Protein AF-A0A4P9Y913-F1 (afdb_monomer)

Sequence (110 aa):
MTSPAPVDKTSLNPIYQATYSNIRVYETLCRGISVMRRCDDLYLNATQILKVAAFDKPQRTRILEREVQTGPHEKVQGGYGKYQGTWVSRDRAISLAIQYGVYDELLPLI

Organism: NCBI:txid1907219

Solvent-accessible surface area (backbone atoms only — not comparable to full-atom values): 6558 Å² total; per-residue (Å²): 137,81,77,81,74,82,78,74,93,71,73,72,60,65,77,42,79,48,72,57,96,89,42,49,27,42,35,30,58,41,95,90,36,70,39,47,28,35,67,89,76,45,28,24,37,47,51,39,53,41,46,66,55,66,46,52,70,72,56,43,51,53,47,40,65,70,67,49,62,74,51,82,59,46,79,45,79,72,78,64,74,87,78,39,35,41,30,25,47,47,69,58,40,51,52,51,25,53,77,57,75,42,36,83,79,42,49,90,78,106

Mean predicted aligned error: 5.91 Å

Radius of gyration: 14.86 Å; Cα contacts (8 Å, |Δi|>4):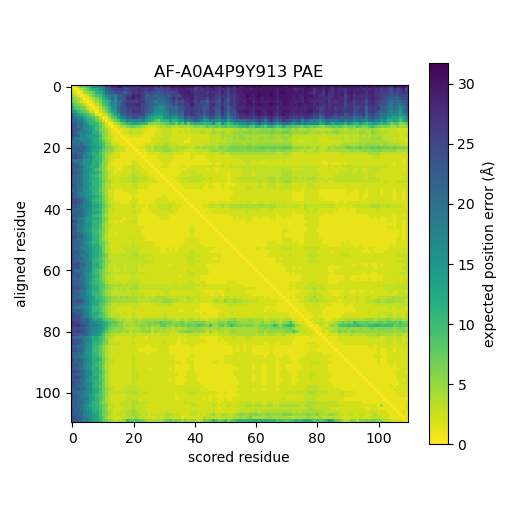 166; chains: 1; bounding box: 39×29×42 Å

InterPro domains:
  IPR003163 Transcription regulator HTH, APSES-type DNA-binding domain [PS51299] (15-110)
  IPR018004 KilA/APSES-type HTH, DNA-binding [PF04383] (34-104)
  IPR018004 KilA/APSES-type HTH, DNA-binding [SM01252] (32-109)
  IPR036887 HTH APSES-type DNA-binding domain superfamily [G3DSA:3.10.260.10] (4-110)
  IPR036887 HTH APSES-type DNA-binding domain superfamily [SSF54616] (15-110)
  IPR051642 Regulatory protein SWI6-like [PTHR43828] (5-110)

pLDDT: mean 90.16, std 16.42, range [35.25, 98.75]

Structure (mmCIF, N/CA/C/O backbone):
data_AF-A0A4P9Y913-F1
#
_entry.id   AF-A0A4P9Y913-F1
#
loop_
_atom_site.group_PDB
_atom_site.id
_atom_site.type_symbol
_atom_site.label_atom_id
_atom_site.label_alt_id
_atom_site.label_comp_id
_atom_site.label_asym_id
_atom_site.label_entity_id
_atom_site.label_seq_id
_atom_site.pdbx_PDB_ins_code
_atom_site.Cartn_x
_atom_site.Cartn_y
_atom_site.Cartn_z
_atom_site.occupancy
_atom_site.B_iso_or_equiv
_atom_site.auth_seq_id
_atom_site.auth_comp_id
_atom_site.auth_asym_id
_atom_site.auth_atom_id
_atom_site.pdbx_PDB_model_num
ATOM 1 N N . MET A 1 1 ? -28.193 18.842 26.475 1.00 39.72 1 MET A N 1
ATOM 2 C CA . MET A 1 1 ? -27.395 17.599 26.431 1.00 39.72 1 MET A CA 1
ATOM 3 C C . MET A 1 1 ? -27.799 16.842 25.177 1.00 39.72 1 MET A C 1
ATOM 5 O O . MET A 1 1 ? -28.756 16.085 25.208 1.00 39.72 1 MET A O 1
ATOM 9 N N . THR A 1 2 ? -27.177 17.137 24.041 1.00 35.72 2 THR A N 1
ATOM 10 C CA . THR A 1 2 ? -27.479 16.476 22.765 1.00 35.72 2 THR A CA 1
ATOM 11 C C . THR A 1 2 ? -26.472 15.354 22.562 1.00 35.72 2 THR A C 1
ATOM 13 O O . THR A 1 2 ? -25.290 15.607 22.353 1.00 35.72 2 THR A O 1
ATOM 16 N N . SER A 1 3 ? -26.941 14.112 22.692 1.00 35.25 3 SER A N 1
ATOM 17 C CA . SER A 1 3 ? -26.177 12.927 22.294 1.00 35.25 3 SER A CA 1
ATOM 18 C C . SER A 1 3 ? -25.786 13.052 20.817 1.00 35.25 3 SER A C 1
ATOM 20 O O . SER A 1 3 ? -26.639 13.463 20.023 1.00 35.25 3 SER A O 1
ATOM 22 N N . PRO A 1 4 ? -24.550 12.716 20.408 1.00 41.12 4 PRO A N 1
ATOM 23 C CA . PRO A 1 4 ? -24.243 12.628 18.991 1.00 41.12 4 PRO A CA 1
ATOM 24 C C . PRO A 1 4 ? -25.082 11.507 18.366 1.00 41.12 4 PRO A C 1
ATOM 26 O O . PRO A 1 4 ? -25.241 10.428 18.942 1.00 41.12 4 PRO A O 1
ATOM 29 N N . ALA A 1 5 ? -25.660 11.805 17.203 1.00 43.88 5 ALA A N 1
ATOM 30 C CA . ALA A 1 5 ? -26.437 10.867 16.407 1.00 43.88 5 ALA A CA 1
ATOM 31 C C . ALA A 1 5 ? -25.621 9.592 16.103 1.00 43.88 5 ALA A C 1
ATOM 33 O O . ALA A 1 5 ? -24.391 9.665 16.004 1.00 43.88 5 ALA A O 1
ATOM 34 N N . PRO A 1 6 ? -26.276 8.427 15.948 1.00 45.62 6 PRO A N 1
ATOM 35 C CA . PRO A 1 6 ? -25.586 7.197 15.589 1.00 45.62 6 PRO A CA 1
ATOM 36 C C . PRO A 1 6 ? -24.885 7.392 14.240 1.00 45.62 6 PRO A C 1
ATOM 38 O O . PRO A 1 6 ? -25.518 7.751 13.251 1.00 45.62 6 PRO A O 1
ATOM 41 N N . VAL A 1 7 ? -23.565 7.190 14.220 1.00 52.03 7 VAL A N 1
ATOM 42 C CA . VAL A 1 7 ? -22.775 7.185 12.985 1.00 52.03 7 VAL A CA 1
ATOM 43 C C . VAL A 1 7 ? -23.298 6.042 12.125 1.00 52.03 7 VAL A C 1
ATOM 45 O O . VAL A 1 7 ? -23.211 4.876 12.514 1.00 52.03 7 VAL A O 1
ATOM 48 N N . ASP A 1 8 ? -23.883 6.401 10.989 1.00 41.34 8 ASP A N 1
ATOM 49 C CA . ASP A 1 8 ? -24.414 5.472 10.003 1.00 41.34 8 ASP A CA 1
ATOM 50 C C . ASP A 1 8 ? -23.311 4.492 9.565 1.00 41.34 8 ASP A C 1
ATOM 52 O O . ASP A 1 8 ? -22.273 4.884 9.025 1.00 41.34 8 ASP A O 1
ATOM 56 N N . LYS A 1 9 ? -23.513 3.201 9.847 1.00 44.09 9 LYS A N 1
ATOM 57 C CA . LYS A 1 9 ? -22.557 2.113 9.583 1.00 44.09 9 LYS A CA 1
ATOM 58 C C . LYS A 1 9 ? -22.600 1.635 8.124 1.00 44.09 9 LYS A C 1
ATOM 60 O O . LYS A 1 9 ? -22.380 0.455 7.866 1.00 44.09 9 LYS A O 1
ATOM 65 N N . THR A 1 10 ? -22.870 2.532 7.174 1.00 44.75 10 THR A N 1
ATOM 66 C CA . THR A 1 10 ? -22.988 2.162 5.750 1.00 44.75 10 THR A CA 1
ATOM 67 C C . THR A 1 10 ? -22.436 3.202 4.775 1.00 44.75 10 THR A C 1
ATOM 69 O O . THR A 1 10 ? -22.69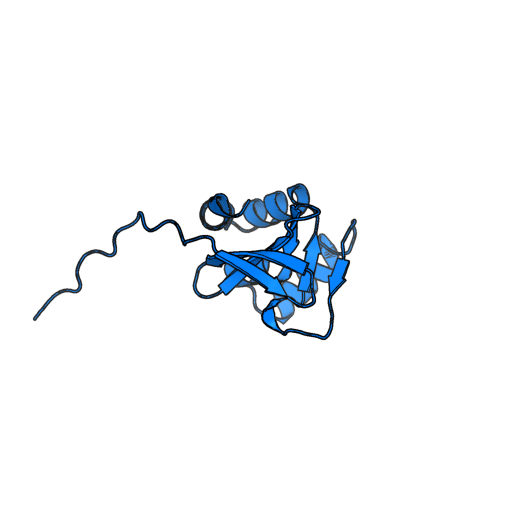1 3.129 3.575 1.00 44.75 10 THR A O 1
ATOM 72 N N . SER A 1 11 ? -21.634 4.159 5.239 1.00 52.00 11 SER A N 1
ATOM 73 C CA . SER A 1 11 ? -20.904 5.043 4.328 1.00 52.00 11 SER A CA 1
ATOM 74 C C . SER A 1 11 ? -19.713 4.286 3.743 1.00 52.00 11 SER A C 1
ATOM 76 O O . SER A 1 11 ? -18.609 4.342 4.282 1.00 52.00 11 SER A O 1
ATOM 78 N N . LEU A 1 12 ? -19.936 3.541 2.656 1.00 64.44 12 LEU A N 1
ATOM 79 C CA . LEU A 1 12 ? -18.849 3.045 1.811 1.00 64.44 12 LEU A CA 1
ATOM 80 C C . LEU A 1 12 ? -17.943 4.238 1.493 1.00 64.44 12 LEU A C 1
ATOM 82 O O . LEU A 1 12 ? -18.417 5.251 0.974 1.00 64.44 12 LEU A O 1
ATOM 86 N N . ASN A 1 13 ? -16.662 4.150 1.860 1.00 75.19 13 ASN A N 1
ATOM 87 C CA . ASN A 1 13 ? -15.735 5.250 1.627 1.00 75.19 13 ASN A CA 1
ATOM 88 C C . ASN A 1 13 ? -15.711 5.553 0.120 1.00 75.19 13 ASN A C 1
ATOM 90 O O . ASN A 1 13 ? -15.398 4.651 -0.666 1.00 75.19 13 ASN A O 1
ATOM 94 N N . PRO A 1 14 ? -16.055 6.783 -0.305 1.00 86.31 14 PRO A N 1
ATOM 95 C CA . PRO A 1 14 ? -16.154 7.113 -1.718 1.00 86.31 14 PRO A CA 1
ATOM 96 C C . PRO A 1 14 ? -14.823 6.853 -2.424 1.00 86.31 14 PRO A C 1
ATOM 98 O O . PRO A 1 14 ? -13.748 7.112 -1.877 1.00 86.31 14 PRO A O 1
ATOM 101 N N . ILE A 1 15 ? -14.914 6.314 -3.639 1.00 93.25 15 ILE A N 1
ATOM 102 C CA . ILE A 1 15 ? -13.764 6.091 -4.510 1.00 93.25 15 ILE A CA 1
ATOM 103 C C . ILE A 1 15 ? -13.651 7.284 -5.445 1.00 93.25 15 ILE A C 1
ATOM 105 O O . ILE A 1 15 ? -14.592 7.624 -6.162 1.00 93.25 15 ILE A O 1
ATOM 109 N N . TYR A 1 16 ? -12.478 7.892 -5.454 1.00 93.44 16 TYR A N 1
ATOM 110 C CA . TYR A 1 16 ? -12.126 9.001 -6.318 1.00 93.44 16 TYR A CA 1
ATOM 111 C C . TYR A 1 16 ? -11.144 8.527 -7.379 1.00 93.44 16 TYR A C 1
ATOM 113 O O . TYR A 1 16 ? -10.315 7.654 -7.130 1.00 93.44 16 TYR A O 1
ATOM 121 N N . GLN A 1 17 ? -11.217 9.122 -8.563 1.00 95.88 17 GLN A N 1
ATOM 122 C CA . GLN A 1 17 ? -10.178 8.969 -9.571 1.00 95.88 17 GLN A CA 1
ATOM 123 C C . GLN A 1 17 ? -9.250 10.183 -9.506 1.00 95.88 17 GLN A C 1
ATOM 125 O O . GLN A 1 17 ? -9.714 11.323 -9.529 1.00 95.88 17 GLN A O 1
ATOM 130 N N . ALA A 1 18 ? -7.945 9.941 -9.442 1.00 94.44 18 ALA A N 1
ATOM 131 C CA . ALA A 1 18 ? -6.919 10.976 -9.408 1.00 94.44 18 ALA A CA 1
ATOM 132 C C . ALA A 1 18 ? -5.765 10.629 -10.356 1.00 94.44 18 ALA A C 1
ATOM 134 O O . ALA A 1 18 ? -5.595 9.477 -10.760 1.00 94.44 18 ALA A O 1
ATOM 135 N N . THR A 1 19 ? -4.953 11.630 -10.693 1.00 94.88 19 THR A N 1
ATOM 136 C CA . THR A 1 19 ? -3.732 11.446 -11.486 1.00 94.88 19 THR A CA 1
ATOM 137 C C . THR A 1 19 ? -2.550 12.045 -10.738 1.00 94.88 19 THR A C 1
ATOM 139 O O . THR A 1 19 ? -2.558 13.231 -10.409 1.00 94.88 19 THR A O 1
ATOM 142 N N . TYR A 1 20 ? -1.512 11.242 -10.511 1.00 91.00 20 TYR A N 1
ATOM 143 C CA . TYR A 1 20 ? -0.264 11.662 -9.878 1.00 91.00 20 TYR A CA 1
ATOM 144 C C . TYR A 1 20 ? 0.904 11.351 -10.803 1.00 91.00 20 TYR A C 1
ATOM 146 O O . TYR A 1 20 ? 1.127 10.195 -11.145 1.00 91.00 20 TYR A O 1
ATOM 154 N N . SER A 1 21 ? 1.647 12.378 -11.226 1.00 85.94 21 SER A N 1
ATOM 155 C CA . SER A 1 21 ? 2.792 12.223 -12.140 1.00 85.94 21 SER A CA 1
ATOM 156 C C . SER A 1 21 ? 2.461 11.388 -13.390 1.00 85.94 21 SER A C 1
ATOM 158 O O . SER A 1 21 ? 3.198 10.473 -13.740 1.00 85.94 21 SER A O 1
ATOM 160 N N . ASN A 1 22 ? 1.333 11.693 -14.043 1.00 89.38 22 ASN A N 1
ATOM 161 C CA . ASN A 1 22 ? 0.779 10.971 -15.202 1.00 89.38 22 ASN A CA 1
ATOM 162 C C . ASN A 1 22 ? 0.297 9.535 -14.940 1.00 89.38 22 ASN A C 1
ATOM 164 O O . ASN A 1 22 ? -0.127 8.864 -15.875 1.00 89.38 22 ASN A O 1
ATOM 168 N N . ILE A 1 23 ? 0.287 9.076 -13.688 1.00 92.81 23 ILE A N 1
ATOM 169 C CA . ILE A 1 23 ? -0.253 7.770 -13.311 1.00 92.81 23 ILE A CA 1
ATOM 170 C C . ILE A 1 23 ? -1.666 7.958 -12.767 1.00 92.81 23 ILE A C 1
ATOM 172 O O . ILE A 1 23 ? -1.874 8.683 -11.791 1.00 92.81 23 ILE A O 1
ATOM 176 N N . ARG A 1 24 ? -2.644 7.301 -13.397 1.00 97.06 24 ARG A N 1
ATOM 177 C CA . ARG A 1 24 ? -4.039 7.310 -12.942 1.00 97.06 24 ARG A CA 1
ATOM 178 C C . ARG A 1 24 ? -4.239 6.289 -11.829 1.00 97.06 24 ARG A C 1
ATOM 180 O O . ARG A 1 24 ? -3.796 5.142 -11.938 1.00 97.06 24 ARG A O 1
ATOM 187 N N . VAL A 1 25 ? -4.937 6.704 -10.780 1.00 97.75 25 VAL A N 1
ATOM 188 C CA . VAL A 1 25 ? -5.278 5.859 -9.638 1.00 97.75 25 VAL A CA 1
ATOM 189 C C . VAL A 1 25 ? -6.749 5.999 -9.273 1.00 97.75 25 VAL A C 1
ATOM 191 O O . VAL A 1 25 ? -7.342 7.071 -9.403 1.00 97.75 25 VAL A O 1
ATOM 194 N N . TYR A 1 26 ? -7.307 4.911 -8.760 1.00 97.38 26 TYR A N 1
ATOM 195 C CA . TYR A 1 26 ? -8.450 4.952 -7.863 1.00 97.38 26 TYR A CA 1
ATOM 196 C C . TYR A 1 26 ? -7.940 5.133 -6.434 1.00 97.38 26 TYR A C 1
ATOM 198 O O . TYR A 1 26 ? -6.973 4.486 -6.035 1.00 97.38 26 TYR A O 1
ATOM 206 N N . GLU A 1 27 ? -8.578 6.009 -5.674 1.00 95.38 27 GLU A N 1
ATOM 207 C CA . GLU A 1 27 ? -8.220 6.373 -4.308 1.00 95.38 27 GLU A CA 1
ATOM 208 C C . GLU A 1 27 ? -9.459 6.309 -3.417 1.00 95.38 27 GLU A C 1
ATOM 210 O O . GLU A 1 27 ? -10.520 6.804 -3.785 1.00 95.38 27 GLU A O 1
ATOM 215 N N . THR A 1 28 ? -9.320 5.754 -2.216 1.00 94.75 28 THR A N 1
ATOM 216 C CA . THR A 1 28 ? -10.333 5.862 -1.162 1.00 94.75 28 THR A CA 1
ATOM 217 C C . THR A 1 28 ? -9.684 6.270 0.155 1.00 94.75 28 THR A C 1
ATOM 219 O O . THR A 1 28 ? -8.504 5.996 0.397 1.00 94.75 28 THR A O 1
ATOM 222 N N . LEU A 1 29 ? -10.448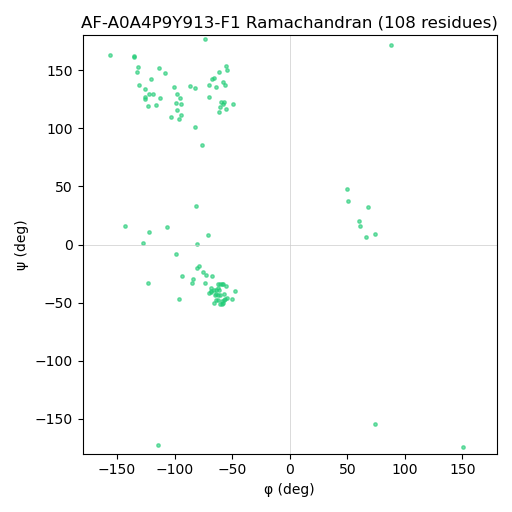 6.938 1.017 1.00 94.00 29 LEU A N 1
ATOM 223 C CA . LEU A 1 29 ? -10.005 7.294 2.358 1.00 94.00 29 LEU A CA 1
ATOM 224 C C . LEU A 1 29 ? -10.475 6.226 3.346 1.00 94.00 29 LEU A C 1
ATOM 226 O O . LEU A 1 29 ? -11.658 6.141 3.637 1.00 94.00 29 LEU A O 1
ATOM 230 N N . CYS A 1 30 ? -9.553 5.451 3.907 1.00 93.06 30 CYS A N 1
ATOM 231 C CA . CYS A 1 30 ? -9.843 4.418 4.896 1.00 93.06 30 CYS A CA 1
ATOM 232 C C . CYS A 1 30 ? -9.169 4.773 6.227 1.00 93.06 30 CYS A C 1
ATOM 234 O O . CYS A 1 30 ? -7.955 4.957 6.272 1.00 93.06 30 CYS A O 1
ATOM 236 N N . ARG A 1 31 ? -9.937 4.932 7.314 1.00 92.44 31 ARG A N 1
ATOM 237 C CA . ARG A 1 31 ? -9.417 5.357 8.636 1.00 92.44 31 ARG A CA 1
ATOM 238 C C . ARG A 1 31 ? -8.536 6.624 8.573 1.00 92.44 31 ARG A C 1
ATOM 240 O O . ARG A 1 31 ? -7.513 6.725 9.245 1.00 92.44 31 ARG A O 1
ATOM 247 N N . GLY A 1 32 ? -8.899 7.582 7.715 1.00 91.69 32 GLY A N 1
ATO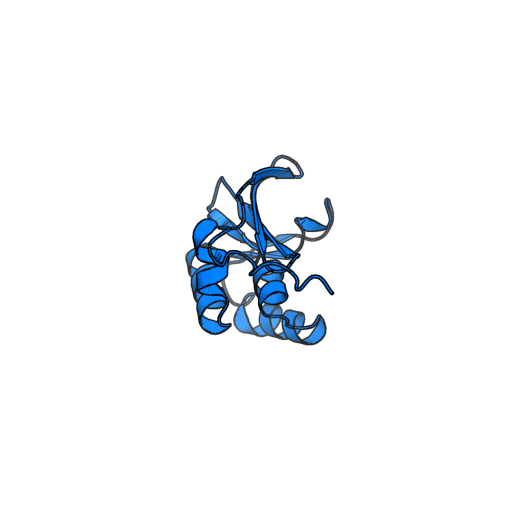M 248 C CA . GLY A 1 32 ? -8.112 8.805 7.491 1.00 91.69 32 GLY A CA 1
ATOM 249 C C . GLY A 1 32 ? -6.830 8.605 6.667 1.00 91.69 32 GLY A C 1
ATOM 250 O O . GLY A 1 32 ? -6.024 9.528 6.541 1.00 91.69 32 GLY A O 1
ATOM 251 N N . ILE A 1 33 ? -6.627 7.422 6.085 1.00 95.19 33 ILE A N 1
ATOM 252 C CA . ILE A 1 33 ? -5.467 7.064 5.269 1.00 95.19 33 ILE A CA 1
ATOM 253 C C . ILE A 1 33 ? -5.924 6.861 3.827 1.00 95.19 33 ILE A C 1
ATOM 255 O O . ILE A 1 33 ? -6.827 6.081 3.552 1.00 95.19 33 ILE A O 1
ATOM 259 N N . SER A 1 34 ? -5.284 7.568 2.898 1.00 94.88 34 SER A N 1
ATOM 260 C CA . SER A 1 34 ? -5.499 7.352 1.465 1.00 94.88 34 SER A CA 1
ATOM 261 C C . SER A 1 34 ? -4.907 6.002 1.058 1.00 94.88 34 SER A C 1
ATOM 263 O O . SER A 1 34 ? -3.738 5.732 1.362 1.00 94.88 34 SER A O 1
ATOM 265 N N . VAL A 1 35 ? -5.723 5.172 0.408 1.00 97.38 35 VAL A N 1
ATOM 266 C CA . VAL A 1 35 ? -5.324 3.899 -0.195 1.00 97.38 35 VAL A CA 1
ATOM 267 C C . VAL A 1 35 ? -5.589 3.968 -1.691 1.00 97.38 35 VAL A C 1
ATOM 269 O O . VAL A 1 35 ? -6.678 4.356 -2.113 1.00 97.38 35 VAL A O 1
ATOM 272 N N . MET A 1 36 ? -4.582 3.617 -2.485 1.00 98.00 36 MET A N 1
ATOM 273 C CA . MET A 1 36 ? -4.565 3.807 -3.928 1.00 98.00 36 MET A CA 1
ATOM 274 C C . MET A 1 36 ? -4.395 2.481 -4.672 1.00 98.00 36 MET A C 1
ATOM 276 O O . MET A 1 36 ? -3.606 1.621 -4.267 1.00 98.00 36 MET A O 1
ATOM 280 N N . ARG A 1 37 ? -5.092 2.370 -5.805 1.00 98.31 37 ARG A N 1
ATOM 281 C CA . ARG A 1 37 ? -4.945 1.314 -6.811 1.00 98.31 37 ARG A CA 1
ATOM 282 C C . ARG A 1 37 ? -4.692 1.949 -8.173 1.00 98.31 37 ARG A C 1
ATOM 284 O O . ARG A 1 37 ? -5.476 2.793 -8.602 1.00 98.31 37 ARG A O 1
ATOM 291 N N . ARG A 1 38 ? -3.636 1.547 -8.874 1.00 98.06 38 ARG A N 1
ATOM 292 C CA . ARG A 1 38 ? -3.364 2.015 -10.239 1.00 98.06 38 ARG A CA 1
ATOM 293 C C . ARG A 1 38 ? -4.413 1.509 -11.221 1.00 98.06 38 ARG A C 1
ATOM 295 O O . ARG A 1 38 ? -4.874 0.376 -11.125 1.00 98.06 38 ARG A O 1
ATOM 302 N N . CYS A 1 39 ? -4.778 2.355 -12.178 1.00 97.44 39 CYS A N 1
ATOM 303 C CA . CYS A 1 39 ? -5.737 1.988 -13.217 1.00 97.44 39 CYS A CA 1
ATOM 304 C C . CYS A 1 39 ? -5.145 1.024 -14.253 1.00 97.44 39 CYS A C 1
ATOM 306 O O . CYS A 1 39 ? -5.880 0.199 -14.782 1.00 97.44 39 CYS A O 1
ATOM 308 N N . ASP A 1 40 ? -3.847 1.139 -14.547 1.00 96.50 40 ASP A N 1
ATOM 309 C CA . ASP A 1 40 ? -3.256 0.488 -15.722 1.00 96.50 40 ASP A CA 1
ATOM 310 C C . ASP A 1 40 ? -2.839 -0.972 -15.457 1.00 96.50 40 ASP A C 1
ATOM 312 O O . ASP A 1 40 ? -2.957 -1.811 -16.344 1.00 96.50 40 ASP A O 1
ATOM 316 N N . ASP A 1 41 ? -2.397 -1.295 -14.236 1.00 97.12 41 ASP A N 1
ATOM 317 C CA . ASP A 1 41 ? -1.914 -2.634 -13.848 1.00 97.12 41 ASP A CA 1
ATOM 318 C C . ASP A 1 41 ? -2.601 -3.207 -12.596 1.00 97.12 41 ASP A C 1
ATOM 320 O O . ASP A 1 41 ? -2.272 -4.307 -12.149 1.00 97.12 41 ASP A O 1
ATOM 324 N N . LEU A 1 42 ? -3.559 -2.470 -12.021 1.00 97.50 42 LEU A N 1
ATOM 325 C CA . LEU A 1 42 ? -4.284 -2.828 -10.798 1.00 97.50 42 LEU A CA 1
ATOM 326 C C . LEU A 1 42 ? -3.397 -2.990 -9.555 1.00 97.50 42 LEU A C 1
ATOM 328 O O . LEU A 1 42 ? -3.855 -3.551 -8.559 1.00 97.50 42 LEU A O 1
ATOM 332 N N . TYR A 1 43 ? -2.152 -2.503 -9.568 1.00 98.44 43 TYR A N 1
ATOM 333 C CA . TYR A 1 43 ? -1.296 -2.570 -8.386 1.00 98.44 43 TYR A CA 1
ATOM 334 C C . TYR A 1 43 ? -1.855 -1.693 -7.266 1.00 98.44 43 TYR A C 1
ATOM 336 O O . TYR A 1 43 ? -2.352 -0.592 -7.510 1.00 98.44 43 TYR A O 1
ATOM 344 N N . LEU A 1 44 ? -1.719 -2.160 -6.025 1.00 98.56 44 LEU A N 1
ATOM 345 C CA . LEU A 1 44 ? -2.082 -1.408 -4.826 1.00 98.56 44 LEU A CA 1
ATOM 346 C C . LEU A 1 44 ? -0.844 -1.073 -4.000 1.00 98.56 44 LEU A C 1
ATOM 348 O O . LEU A 1 44 ? 0.146 -1.809 -3.978 1.00 98.56 44 LEU A O 1
ATOM 352 N N . ASN A 1 45 ? -0.920 0.034 -3.270 1.00 98.50 45 ASN A N 1
ATOM 353 C CA . ASN A 1 45 ? 0.163 0.476 -2.405 1.00 98.50 45 ASN A CA 1
ATOM 354 C C . ASN A 1 45 ? 0.121 -0.261 -1.050 1.00 98.50 45 ASN A C 1
ATOM 356 O O . ASN A 1 45 ? -0.635 0.089 -0.139 1.00 98.50 45 ASN A O 1
ATOM 360 N N . ALA A 1 46 ? 0.985 -1.264 -0.891 1.00 98.62 46 ALA A N 1
ATOM 361 C CA . ALA A 1 46 ? 1.119 -2.062 0.327 1.00 98.62 46 ALA A CA 1
ATOM 362 C C . ALA A 1 46 ? 1.471 -1.210 1.557 1.00 98.62 46 ALA A C 1
ATOM 364 O O . ALA A 1 46 ? 1.000 -1.487 2.658 1.00 98.62 46 ALA A O 1
ATOM 365 N N . THR A 1 47 ? 2.248 -0.134 1.394 1.00 98.62 47 THR A N 1
ATOM 366 C CA . THR A 1 47 ? 2.577 0.764 2.511 1.00 98.62 47 THR A CA 1
ATOM 367 C C . THR A 1 47 ? 1.321 1.414 3.094 1.00 98.62 47 THR A C 1
ATOM 369 O O . THR A 1 47 ? 1.222 1.568 4.311 1.00 98.62 47 THR A O 1
ATOM 372 N N . GLN A 1 48 ? 0.361 1.795 2.248 1.00 98.38 48 GLN A N 1
ATOM 373 C CA . GLN A 1 48 ? -0.904 2.395 2.678 1.00 98.38 48 GLN A CA 1
ATOM 374 C C . GLN A 1 48 ? -1.798 1.369 3.388 1.00 98.38 48 GLN A C 1
ATOM 376 O O . GLN A 1 48 ? -2.318 1.675 4.458 1.00 98.38 48 GLN A O 1
ATOM 381 N N . ILE A 1 49 ? -1.879 0.134 2.879 1.00 98.44 49 ILE A N 1
ATOM 382 C CA . ILE A 1 49 ? -2.597 -0.979 3.531 1.00 98.44 49 ILE A CA 1
ATOM 383 C C . ILE A 1 49 ? -2.060 -1.213 4.950 1.00 98.44 49 ILE A C 1
ATOM 385 O O . ILE A 1 49 ? -2.821 -1.259 5.913 1.00 98.44 49 ILE A O 1
ATOM 389 N N . LEU A 1 50 ? -0.735 -1.267 5.112 1.00 98.62 50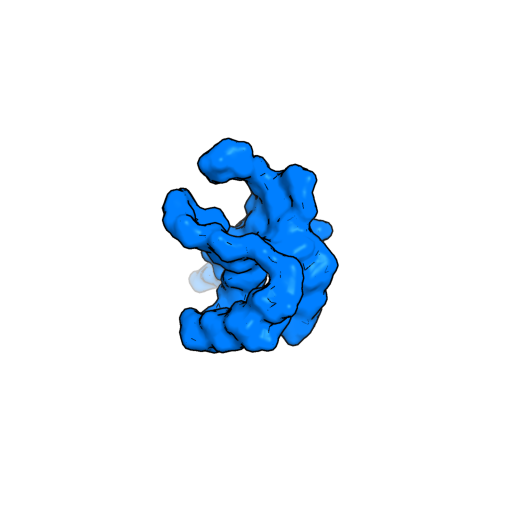 LEU A N 1
ATOM 390 C CA . LEU A 1 50 ? -0.123 -1.463 6.428 1.00 98.62 50 LEU A CA 1
ATOM 391 C C . LEU A 1 50 ? -0.338 -0.275 7.379 1.00 98.62 50 LEU A C 1
ATOM 393 O O . LEU A 1 50 ? -0.341 -0.454 8.595 1.00 98.62 50 LEU A O 1
ATOM 397 N N . LYS A 1 51 ? -0.520 0.944 6.853 1.00 98.25 51 LYS A N 1
ATOM 398 C CA . LYS A 1 51 ? -0.931 2.092 7.675 1.00 98.25 51 LYS A CA 1
ATOM 399 C C . LYS A 1 51 ? -2.369 1.925 8.168 1.00 98.25 51 LYS A C 1
ATOM 401 O O . LYS A 1 51 ? -2.628 2.251 9.321 1.00 98.25 51 LYS A O 1
ATOM 406 N N . VAL A 1 52 ? -3.287 1.435 7.327 1.00 97.75 52 VAL A N 1
ATOM 407 C CA . VAL A 1 52 ? -4.689 1.173 7.720 1.00 97.75 52 VAL A CA 1
ATOM 408 C C . VAL A 1 52 ? -4.750 0.116 8.824 1.00 97.75 52 VAL A C 1
ATOM 410 O O . VAL A 1 52 ? -5.499 0.270 9.791 1.00 97.75 52 VAL A O 1
ATOM 413 N N . ALA A 1 53 ? -3.871 -0.886 8.744 1.00 97.88 53 ALA A N 1
ATOM 414 C CA . ALA A 1 53 ? -3.658 -1.895 9.783 1.00 97.88 53 ALA A CA 1
ATOM 415 C C . ALA A 1 53 ? -2.962 -1.361 11.057 1.00 97.88 53 ALA A C 1
ATOM 417 O O . ALA A 1 53 ? -2.603 -2.139 11.934 1.00 97.88 53 ALA A O 1
ATOM 418 N N . ALA A 1 54 ? -2.771 -0.041 11.177 1.00 97.81 54 ALA A N 1
ATOM 419 C CA . ALA A 1 54 ? -2.220 0.643 12.347 1.00 97.81 54 ALA A CA 1
ATOM 420 C C . ALA A 1 54 ? -0.788 0.233 12.749 1.00 97.81 54 ALA A C 1
ATOM 422 O O . ALA A 1 54 ? -0.357 0.524 13.864 1.00 97.81 54 ALA A O 1
ATOM 423 N N . PHE A 1 55 ? -0.011 -0.364 11.840 1.00 98.31 55 PHE A N 1
ATOM 424 C CA . PHE A 1 55 ? 1.410 -0.606 12.086 1.00 98.31 55 PHE A CA 1
ATOM 425 C C . PHE A 1 55 ? 2.191 0.703 12.073 1.00 98.31 55 PHE A C 1
ATOM 427 O O . PHE A 1 55 ? 2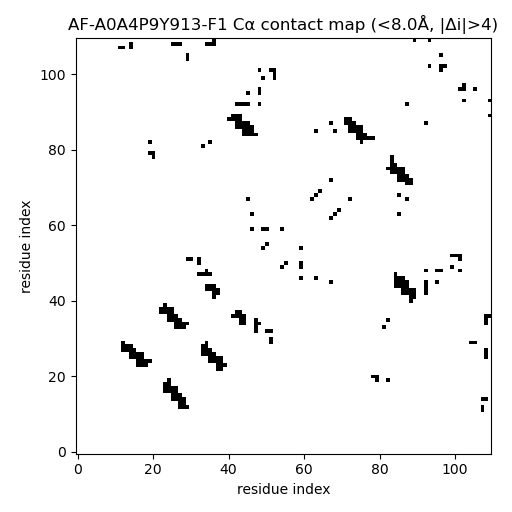.013 1.535 11.177 1.00 98.31 55 PHE A O 1
ATOM 434 N N . ASP A 1 56 ? 3.108 0.871 13.021 1.00 98.12 56 ASP A N 1
ATOM 435 C CA . ASP A 1 56 ? 4.014 2.013 13.081 1.00 98.12 56 ASP A CA 1
ATOM 436 C C . ASP A 1 56 ? 5.126 1.938 12.014 1.00 98.12 56 ASP A C 1
ATOM 438 O O . ASP A 1 56 ? 5.214 1.005 11.215 1.00 98.12 56 ASP A O 1
ATOM 442 N N . LYS A 1 57 ? 5.977 2.968 11.926 1.00 97.25 57 LYS A N 1
ATOM 443 C CA . LYS A 1 57 ? 7.017 3.009 10.884 1.00 97.25 57 LYS A CA 1
ATOM 444 C C . LYS A 1 57 ? 8.001 1.823 10.990 1.00 97.25 57 LYS A C 1
ATOM 446 O O . LYS A 1 57 ? 8.184 1.175 9.959 1.00 97.25 57 LYS A O 1
ATOM 451 N N . PRO A 1 58 ? 8.607 1.514 12.154 1.00 98.31 58 PRO A N 1
ATOM 452 C CA . PRO A 1 58 ? 9.472 0.340 12.299 1.00 98.31 58 PRO A CA 1
ATOM 453 C C . PRO A 1 58 ? 8.811 -0.986 11.893 1.00 98.31 58 PRO A C 1
ATOM 455 O O . PRO A 1 58 ? 9.412 -1.761 11.146 1.00 98.31 58 PRO A O 1
ATOM 458 N N . GLN A 1 59 ? 7.574 -1.236 12.333 1.00 98.56 59 GLN A N 1
ATOM 459 C CA . GLN A 1 59 ? 6.832 -2.459 12.017 1.00 98.56 59 GLN A CA 1
ATOM 460 C C . GLN A 1 59 ? 6.578 -2.583 10.514 1.00 98.56 59 GLN A C 1
ATOM 462 O O . GLN A 1 59 ? 6.882 -3.620 9.921 1.00 98.56 59 GLN A O 1
ATOM 467 N N . ARG A 1 60 ? 6.096 -1.508 9.874 1.00 98.56 60 ARG A N 1
ATOM 468 C CA . ARG A 1 60 ? 5.864 -1.495 8.422 1.00 98.56 60 ARG A CA 1
ATOM 469 C C . ARG A 1 60 ? 7.144 -1.747 7.640 1.00 98.56 60 ARG A C 1
ATOM 471 O O . ARG A 1 60 ? 7.112 -2.530 6.700 1.00 98.56 60 ARG A O 1
ATOM 478 N N . THR A 1 61 ? 8.260 -1.121 8.020 1.00 98.06 61 THR A N 1
ATOM 479 C CA . THR A 1 61 ? 9.558 -1.356 7.366 1.00 98.06 61 THR A CA 1
ATOM 480 C C . THR A 1 61 ? 9.938 -2.833 7.429 1.00 98.06 61 THR A C 1
ATOM 482 O O . THR A 1 61 ? 10.242 -3.425 6.398 1.00 98.06 61 THR A O 1
ATOM 485 N N . ARG A 1 62 ? 9.827 -3.457 8.608 1.00 98.50 62 ARG A N 1
ATOM 486 C CA . ARG A 1 62 ? 10.159 -4.875 8.791 1.00 98.50 62 ARG A CA 1
ATOM 487 C C . ARG A 1 62 ? 9.274 -5.802 7.954 1.00 98.50 62 ARG A C 1
ATOM 489 O O . ARG A 1 62 ? 9.797 -6.738 7.356 1.00 98.50 62 ARG A O 1
ATOM 496 N N . ILE A 1 63 ? 7.965 -5.552 7.913 1.00 98.44 63 ILE A N 1
ATOM 497 C CA . ILE A 1 63 ? 7.019 -6.333 7.098 1.00 98.44 63 ILE A CA 1
ATOM 498 C C . ILE A 1 63 ? 7.344 -6.169 5.611 1.00 98.44 63 ILE A C 1
ATOM 500 O O . ILE A 1 63 ? 7.448 -7.154 4.881 1.00 98.44 63 ILE A O 1
ATOM 504 N N . LEU A 1 64 ? 7.551 -4.929 5.158 1.00 98.38 64 LEU A N 1
ATOM 505 C CA . LEU A 1 64 ? 7.867 -4.653 3.761 1.00 98.38 64 LEU A CA 1
ATOM 506 C C . LEU A 1 64 ? 9.139 -5.386 3.322 1.00 98.38 64 LEU A C 1
ATOM 508 O O . LEU A 1 64 ? 9.112 -6.068 2.306 1.00 98.38 64 LEU A O 1
ATOM 512 N N . GLU A 1 65 ? 10.217 -5.298 4.098 1.00 97.94 65 GLU A N 1
ATOM 513 C CA . GLU A 1 65 ? 11.512 -5.905 3.761 1.00 97.94 65 GLU A CA 1
ATOM 514 C C . GLU A 1 65 ? 11.492 -7.438 3.807 1.00 97.94 65 GLU A C 1
ATOM 516 O O . GLU A 1 65 ? 12.133 -8.083 2.981 1.00 97.94 65 GLU A O 1
ATOM 521 N N . ARG A 1 66 ? 10.773 -8.037 4.765 1.00 97.44 66 ARG A N 1
ATOM 522 C CA . ARG A 1 66 ? 10.815 -9.492 4.993 1.00 97.44 66 ARG A CA 1
ATOM 523 C C . ARG A 1 66 ? 9.734 -10.278 4.264 1.00 97.44 66 ARG A C 1
ATOM 525 O O . ARG A 1 66 ? 9.937 -11.458 4.001 1.00 97.44 66 ARG A O 1
ATOM 532 N N . GLU A 1 67 ? 8.593 -9.658 3.972 1.00 96.38 67 GLU A N 1
ATOM 533 C CA . GLU A 1 67 ? 7.412 -10.366 3.459 1.00 96.38 67 GLU A CA 1
ATOM 534 C C . GLU A 1 67 ? 6.919 -9.829 2.114 1.00 96.38 67 GLU A C 1
ATOM 536 O O . GLU A 1 67 ? 6.350 -10.582 1.324 1.00 96.38 67 GLU A O 1
ATOM 541 N N . VAL A 1 68 ? 7.062 -8.527 1.852 1.00 97.69 68 VAL A N 1
ATOM 542 C CA . VAL A 1 68 ? 6.478 -7.899 0.654 1.00 97.69 68 VAL A CA 1
ATOM 543 C C . VAL A 1 68 ? 7.502 -7.801 -0.473 1.00 97.69 68 VAL A C 1
ATOM 545 O O . VAL A 1 68 ? 7.211 -8.182 -1.602 1.00 97.69 68 VAL A O 1
ATOM 548 N N . GLN A 1 69 ? 8.710 -7.333 -0.163 1.00 97.75 69 GLN A N 1
ATOM 549 C CA . GLN A 1 69 ? 9.775 -7.066 -1.135 1.00 97.75 69 GLN A CA 1
ATOM 550 C C . GLN A 1 69 ? 10.553 -8.323 -1.557 1.00 97.75 69 GLN A C 1
ATOM 552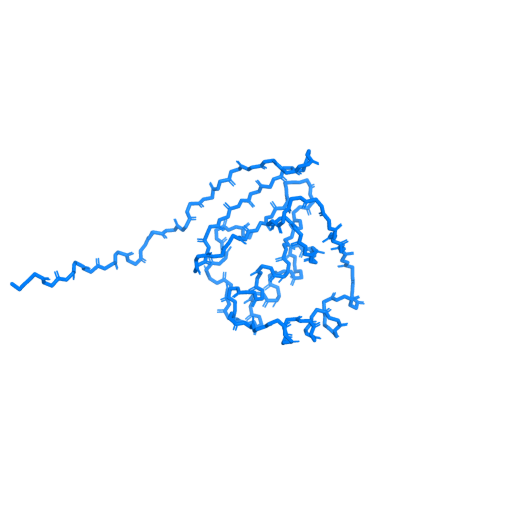 O O . GLN A 1 69 ? 11.462 -8.244 -2.376 1.00 97.75 69 GLN A O 1
ATOM 557 N N . THR A 1 70 ? 10.189 -9.491 -1.027 1.00 96.25 70 THR A N 1
ATOM 558 C CA . THR A 1 70 ? 10.749 -10.787 -1.434 1.00 96.25 70 THR A CA 1
ATOM 559 C C . THR A 1 70 ? 10.147 -11.310 -2.741 1.00 96.25 70 THR A C 1
ATOM 561 O O . THR A 1 70 ? 10.740 -12.178 -3.376 1.00 96.25 70 THR A O 1
ATOM 564 N N . GLY A 1 71 ? 8.986 -10.788 -3.155 1.00 95.50 71 GLY A N 1
ATOM 565 C CA . GLY A 1 71 ? 8.324 -11.108 -4.423 1.00 95.50 71 GLY A CA 1
ATOM 566 C C . GLY A 1 71 ? 8.253 -9.909 -5.378 1.00 95.50 71 GLY A C 1
ATOM 567 O O . GLY A 1 71 ? 8.835 -8.862 -5.094 1.00 95.50 71 GLY A O 1
ATOM 568 N N . PRO A 1 72 ? 7.530 -10.028 -6.508 1.00 97.88 72 PRO A N 1
ATOM 569 C CA . PRO A 1 72 ? 7.335 -8.927 -7.450 1.00 97.88 72 PRO A CA 1
ATOM 570 C C . PRO A 1 72 ? 6.710 -7.697 -6.782 1.00 97.88 72 PRO A C 1
ATOM 572 O O . PRO A 1 72 ? 5.620 -7.763 -6.211 1.00 97.88 72 PRO A O 1
ATOM 575 N N . HIS A 1 73 ? 7.404 -6.567 -6.869 1.00 98.44 73 HIS A N 1
ATOM 576 C CA . HIS A 1 73 ? 6.978 -5.295 -6.301 1.00 98.44 73 HIS A CA 1
ATOM 577 C C . HIS A 1 73 ? 7.638 -4.132 -7.046 1.00 98.44 73 HIS A C 1
ATOM 579 O O . HIS A 1 73 ? 8.657 -4.300 -7.713 1.00 98.44 73 HIS A O 1
ATOM 585 N N . GLU A 1 74 ? 7.085 -2.937 -6.881 1.00 98.12 74 GLU A N 1
ATOM 586 C CA . GLU A 1 74 ? 7.692 -1.689 -7.330 1.00 98.12 74 GLU A CA 1
ATOM 587 C C . GLU A 1 74 ? 7.857 -0.755 -6.135 1.00 98.12 74 GLU A C 1
ATOM 589 O O . GLU A 1 74 ? 6.923 -0.515 -5.368 1.00 98.12 74 GLU A O 1
ATOM 594 N N . LYS A 1 75 ? 9.057 -0.208 -5.961 1.00 97.44 75 LYS A N 1
ATOM 595 C CA . LYS A 1 75 ? 9.343 0.742 -4.890 1.00 97.44 75 LYS A CA 1
ATOM 596 C C . LYS A 1 75 ? 9.391 2.152 -5.467 1.00 97.44 75 LYS A C 1
ATOM 598 O O . LYS A 1 75 ? 10.332 2.504 -6.169 1.00 97.44 75 LYS A O 1
ATOM 603 N N . VAL A 1 76 ? 8.395 2.967 -5.129 1.00 96.62 76 VAL A N 1
ATOM 604 C CA . VAL A 1 76 ? 8.319 4.371 -5.549 1.00 96.62 76 VAL A CA 1
ATOM 605 C C . VAL A 1 76 ? 8.845 5.257 -4.426 1.00 96.62 76 VAL A C 1
ATOM 607 O O . VAL A 1 76 ? 8.258 5.323 -3.340 1.00 96.62 76 VAL A O 1
ATOM 610 N N . GLN A 1 77 ? 9.951 5.951 -4.692 1.00 93.88 77 GLN A N 1
ATOM 611 C CA . GLN A 1 77 ? 10.582 6.912 -3.786 1.00 93.88 77 GLN A CA 1
ATOM 612 C C . GLN A 1 77 ? 10.746 8.255 -4.515 1.00 93.88 77 GLN A C 1
ATOM 614 O O . GLN A 1 77 ? 11.204 8.282 -5.653 1.00 93.88 77 GLN A O 1
ATOM 619 N N . GLY A 1 78 ? 10.380 9.368 -3.869 1.00 88.12 78 GLY A N 1
ATOM 620 C CA . GLY A 1 78 ? 10.362 10.698 -4.500 1.00 88.12 78 GLY A CA 1
ATOM 621 C C . GLY A 1 78 ? 9.038 11.042 -5.203 1.00 88.12 78 GLY A C 1
ATOM 622 O O . GLY A 1 78 ? 8.124 10.225 -5.283 1.00 88.12 78 GLY A O 1
ATOM 623 N N . GLY A 1 79 ? 8.893 12.291 -5.655 1.00 88.12 79 GLY A N 1
ATOM 624 C CA . GLY A 1 79 ? 7.645 12.796 -6.248 1.00 88.12 79 GLY A CA 1
ATOM 625 C C . GLY A 1 79 ? 6.531 13.063 -5.223 1.00 88.12 79 GLY A C 1
ATOM 626 O O . GLY A 1 79 ? 6.807 13.325 -4.050 1.00 88.12 79 GLY A O 1
ATOM 627 N N . TYR A 1 80 ? 5.263 13.012 -5.656 1.00 88.06 80 TYR A N 1
ATOM 628 C CA . T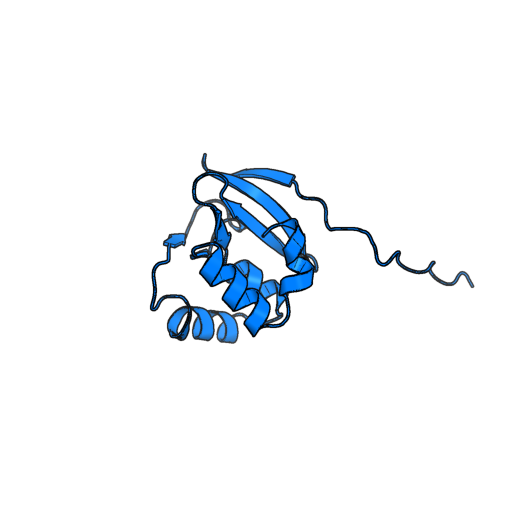YR A 1 80 ? 4.106 13.335 -4.810 1.00 88.06 80 TYR A CA 1
ATOM 629 C C . TYR A 1 80 ? 4.003 12.410 -3.587 1.00 88.06 80 TYR A C 1
ATOM 631 O O . TYR A 1 80 ? 3.818 11.200 -3.712 1.00 88.06 80 TYR A O 1
ATOM 639 N N . GLY A 1 81 ? 4.091 12.989 -2.385 1.00 89.12 81 GLY A N 1
ATOM 640 C CA . GLY A 1 81 ? 4.317 12.241 -1.145 1.00 89.12 81 GLY A CA 1
ATOM 641 C C . GLY A 1 81 ? 3.283 11.157 -0.820 1.00 89.12 81 GLY A C 1
ATOM 642 O O . GLY A 1 81 ? 3.661 10.118 -0.286 1.00 89.12 81 GLY A O 1
ATOM 643 N N . LYS A 1 82 ? 1.996 11.344 -1.158 1.00 91.00 82 LYS A N 1
ATOM 644 C CA . LYS A 1 82 ? 0.960 10.328 -0.878 1.00 91.00 82 LYS A CA 1
ATOM 645 C C . LYS A 1 82 ? 1.054 9.100 -1.790 1.00 91.00 82 LYS A C 1
ATOM 647 O O . LYS A 1 82 ? 0.634 8.029 -1.367 1.00 91.00 82 LYS A O 1
ATOM 652 N N . TYR A 1 83 ? 1.605 9.252 -2.997 1.00 95.69 83 TYR A N 1
ATOM 653 C CA . TYR A 1 83 ? 1.746 8.174 -3.983 1.00 95.69 83 TYR A CA 1
ATOM 654 C C . TYR A 1 83 ? 2.963 7.268 -3.703 1.00 95.69 83 TYR A C 1
ATOM 656 O O . TYR A 1 83 ? 3.014 6.119 -4.143 1.00 95.69 83 TYR A O 1
ATOM 664 N N . GLN A 1 84 ? 3.938 7.758 -2.932 1.00 96.81 84 GLN A N 1
ATOM 665 C CA . GLN A 1 84 ? 5.128 6.992 -2.554 1.00 96.81 84 GLN A CA 1
ATOM 666 C C . GLN A 1 84 ? 4.772 5.733 -1.749 1.00 96.81 84 GLN A C 1
ATOM 668 O O . GLN A 1 84 ? 3.815 5.707 -0.968 1.00 96.81 84 GLN A O 1
ATOM 673 N N . GLY A 1 85 ? 5.574 4.680 -1.903 1.00 97.50 85 GLY A N 1
ATOM 674 C CA . GLY A 1 85 ? 5.364 3.415 -1.205 1.00 97.50 85 GLY A CA 1
ATOM 675 C C . GLY A 1 85 ? 5.860 2.202 -1.982 1.00 97.50 85 GLY A C 1
ATOM 676 O O . GLY A 1 85 ? 6.496 2.326 -3.026 1.00 97.50 85 GLY A O 1
ATOM 677 N N . THR A 1 86 ? 5.584 1.021 -1.433 1.00 98.56 86 THR A N 1
ATOM 678 C CA . THR A 1 86 ? 5.788 -0.250 -2.138 1.00 98.56 86 THR A CA 1
ATOM 679 C C . THR A 1 86 ? 4.471 -0.649 -2.789 1.00 98.56 86 THR A C 1
ATOM 681 O O . THR A 1 86 ? 3.468 -0.797 -2.094 1.00 98.56 86 THR A O 1
ATOM 684 N N . TRP A 1 87 ? 4.475 -0.805 -4.104 1.00 98.56 87 TRP A N 1
ATOM 685 C CA . TRP A 1 87 ? 3.338 -1.219 -4.911 1.00 98.56 87 TRP A CA 1
ATOM 686 C C . TRP A 1 87 ? 3.461 -2.699 -5.247 1.00 98.56 87 TRP A C 1
ATOM 688 O O . TRP A 1 87 ? 4.542 -3.175 -5.595 1.00 98.56 87 TRP A O 1
ATOM 698 N N . VAL A 1 88 ? 2.358 -3.428 -5.121 1.00 98.75 88 VAL A N 1
ATOM 699 C CA . VAL A 1 88 ? 2.294 -4.871 -5.377 1.00 98.75 88 VAL A CA 1
ATOM 700 C C . VAL A 1 88 ? 1.056 -5.214 -6.188 1.00 98.75 88 VAL A C 1
ATOM 702 O O . VAL A 1 88 ? 0.095 -4.443 -6.210 1.00 98.75 88 VAL A O 1
ATOM 705 N N . SER A 1 89 ? 1.068 -6.389 -6.818 1.00 98.44 89 SER A N 1
ATOM 706 C CA . SER A 1 89 ? -0.091 -6.900 -7.546 1.00 98.44 89 SER A CA 1
ATOM 707 C C . SER A 1 89 ? -1.338 -6.958 -6.663 1.00 98.44 89 SER A C 1
ATOM 709 O O . SER A 1 89 ? -1.259 -7.112 -5.437 1.00 98.44 89 SER A O 1
ATOM 711 N N . ARG A 1 90 ? -2.504 -6.878 -7.308 1.00 97.88 90 ARG A N 1
ATOM 712 C CA . ARG A 1 90 ? -3.806 -6.961 -6.643 1.00 97.88 90 ARG A CA 1
ATOM 713 C C . ARG A 1 90 ? -3.911 -8.175 -5.717 1.00 97.88 90 ARG A C 1
ATOM 715 O O . ARG A 1 90 ? -4.268 -8.014 -4.555 1.00 97.88 90 ARG A O 1
ATOM 722 N N . ASP A 1 91 ? -3.514 -9.357 -6.179 1.00 97.94 91 ASP A N 1
ATOM 723 C CA . ASP A 1 91 ? -3.595 -10.593 -5.387 1.00 97.94 91 ASP A CA 1
ATOM 724 C C . ASP A 1 91 ? -2.705 -10.551 -4.137 1.00 97.94 91 ASP A C 1
ATOM 726 O O . ASP A 1 91 ? -3.109 -10.985 -3.050 1.00 97.94 91 ASP A O 1
ATOM 730 N N . ARG A 1 92 ? -1.500 -9.971 -4.252 1.00 98.12 92 ARG A N 1
ATOM 731 C CA . ARG A 1 92 ? -0.607 -9.814 -3.098 1.00 98.12 92 ARG A CA 1
ATOM 732 C C . ARG A 1 92 ? -1.169 -8.804 -2.102 1.00 98.12 92 ARG A C 1
ATOM 734 O O . ARG A 1 92 ? -1.095 -9.051 -0.899 1.00 98.12 92 ARG A O 1
ATOM 741 N N . ALA A 1 93 ? -1.746 -7.705 -2.583 1.00 98.38 93 ALA A N 1
ATOM 742 C CA . ALA A 1 93 ? -2.399 -6.703 -1.747 1.00 98.38 93 ALA A CA 1
ATOM 743 C C . ALA A 1 93 ? -3.630 -7.257 -1.016 1.00 98.38 93 ALA A C 1
ATOM 745 O O . ALA A 1 93 ? -3.777 -7.009 0.178 1.00 98.38 93 ALA A O 1
ATOM 746 N N . ILE A 1 94 ? -4.463 -8.056 -1.695 1.00 98.25 94 ILE A N 1
ATOM 747 C CA . ILE A 1 94 ? -5.595 -8.772 -1.087 1.00 98.25 94 ILE A CA 1
ATOM 748 C C . ILE A 1 94 ? -5.101 -9.684 0.032 1.00 98.25 94 ILE A C 1
ATOM 750 O O . ILE A 1 94 ? -5.598 -9.608 1.153 1.00 98.25 94 ILE A O 1
ATOM 754 N N . SER A 1 95 ? -4.080 -10.498 -0.247 1.00 98.06 95 SER A N 1
ATOM 755 C CA . SER A 1 95 ? -3.500 -11.409 0.746 1.00 98.06 95 SER A CA 1
ATOM 756 C C . SER A 1 95 ? -3.005 -10.652 1.983 1.00 98.06 95 SER A C 1
ATOM 758 O O . SER A 1 95 ? -3.257 -11.073 3.107 1.00 98.06 95 SER A O 1
ATOM 760 N N . LEU A 1 96 ? -2.348 -9.505 1.780 1.00 97.88 96 LEU A N 1
ATOM 761 C CA . LEU A 1 96 ? -1.867 -8.634 2.854 1.00 97.88 96 LEU A CA 1
ATOM 762 C C . LEU A 1 96 ? -3.025 -8.044 3.674 1.00 97.88 96 LEU A C 1
ATOM 764 O O . LEU A 1 96 ? -2.970 -8.014 4.902 1.00 97.88 96 LEU A O 1
ATOM 768 N N . ALA A 1 97 ? -4.081 -7.585 2.998 1.00 98.06 97 ALA A N 1
ATOM 769 C CA . ALA A 1 97 ? -5.254 -7.006 3.639 1.00 98.06 97 ALA A CA 1
ATOM 770 C C . ALA A 1 97 ? -6.022 -8.043 4.474 1.00 98.06 97 ALA A C 1
ATOM 772 O O . ALA A 1 97 ? -6.461 -7.726 5.577 1.00 98.06 97 ALA A O 1
ATOM 773 N N . ILE A 1 98 ? -6.131 -9.285 3.990 1.00 98.25 98 ILE A N 1
ATOM 774 C CA . ILE A 1 98 ? -6.710 -10.408 4.743 1.00 98.25 98 ILE A CA 1
ATOM 775 C C . ILE A 1 98 ? -5.826 -10.746 5.947 1.00 98.25 98 ILE A C 1
ATOM 777 O O . ILE A 1 98 ? -6.319 -10.789 7.072 1.00 98.25 98 ILE A O 1
ATOM 781 N N . GLN A 1 99 ? -4.517 -10.925 5.730 1.00 98.12 99 GLN A N 1
ATOM 782 C CA . GLN A 1 99 ? -3.551 -11.289 6.774 1.00 98.12 99 GLN A CA 1
ATOM 783 C C . GLN A 1 99 ? -3.567 -10.311 7.957 1.00 98.12 99 GLN A C 1
ATOM 785 O O . GLN A 1 99 ? -3.408 -10.733 9.100 1.00 98.12 99 GLN A O 1
ATOM 790 N N . TYR A 1 100 ? -3.774 -9.018 7.694 1.00 98.00 100 TYR A N 1
ATOM 791 C CA . TYR A 1 100 ? -3.785 -7.980 8.727 1.00 98.00 100 TYR A CA 1
ATOM 792 C C . TYR A 1 100 ? -5.177 -7.430 9.061 1.00 98.00 100 TYR A C 1
ATOM 794 O O . TYR A 1 100 ? -5.275 -6.395 9.717 1.00 98.00 100 TYR A O 1
ATOM 802 N N . GLY A 1 101 ? -6.250 -8.114 8.649 1.00 97.12 101 GLY A N 1
ATOM 803 C CA . GLY A 1 101 ? -7.613 -7.820 9.102 1.00 97.12 101 GLY A CA 1
ATOM 804 C C . GLY A 1 101 ? -8.180 -6.478 8.628 1.00 97.12 101 GLY A C 1
ATOM 805 O O . GLY A 1 101 ? -8.945 -5.853 9.355 1.00 97.12 101 GLY A O 1
ATOM 806 N N . VAL A 1 102 ? -7.795 -6.022 7.433 1.00 97.19 102 VAL A N 1
ATOM 807 C CA . VAL A 1 102 ? -8.278 -4.768 6.816 1.00 97.19 102 VAL A CA 1
ATOM 808 C C . VAL A 1 102 ? -8.941 -4.987 5.452 1.00 97.19 102 VAL A C 1
ATOM 810 O O . VAL A 1 102 ? -9.203 -4.031 4.731 1.00 97.19 102 VAL A O 1
ATOM 813 N N . TYR A 1 103 ? -9.208 -6.240 5.074 1.00 96.44 103 TYR A N 1
ATOM 814 C CA . TYR A 1 103 ? -9.810 -6.584 3.782 1.00 96.44 103 TYR A CA 1
ATOM 815 C C . TYR A 1 103 ? -11.185 -5.938 3.571 1.00 96.44 103 TYR A C 1
ATOM 817 O O . TYR A 1 103 ? -11.375 -5.255 2.568 1.00 96.44 103 TYR A O 1
ATOM 825 N N . ASP A 1 104 ? -12.107 -6.082 4.526 1.00 93.81 104 ASP A N 1
ATOM 826 C CA . ASP A 1 104 ? -13.492 -5.604 4.383 1.00 93.81 104 ASP A CA 1
ATOM 827 C C . ASP A 1 104 ? -13.571 -4.085 4.171 1.00 93.81 104 ASP A C 1
ATOM 829 O O . ASP A 1 104 ? -14.393 -3.582 3.410 1.00 93.81 104 ASP A O 1
ATOM 833 N N . GLU A 1 105 ? -12.661 -3.343 4.798 1.00 91.12 105 GLU A N 1
ATOM 834 C CA . GLU A 1 105 ? -12.588 -1.884 4.696 1.00 91.12 105 GLU A CA 1
ATOM 835 C C . GLU A 1 105 ? -12.011 -1.406 3.363 1.00 91.12 105 GLU A C 1
ATOM 837 O O . GLU A 1 105 ? -12.261 -0.272 2.945 1.00 91.12 105 GLU A O 1
ATOM 842 N N . LEU A 1 106 ? -11.223 -2.260 2.708 1.00 93.44 106 LEU A N 1
ATOM 843 C CA . LEU A 1 106 ? -10.605 -1.997 1.413 1.00 93.44 106 LEU A CA 1
ATOM 844 C C . LEU A 1 106 ? -11.380 -2.618 0.251 1.00 93.44 106 LEU A C 1
ATOM 846 O O . LEU A 1 106 ? -11.073 -2.303 -0.897 1.00 93.44 106 LEU A O 1
ATOM 850 N N . LEU A 1 107 ? -12.400 -3.435 0.530 1.00 92.38 107 LEU A N 1
ATOM 851 C CA . LEU A 1 107 ? -13.226 -4.114 -0.468 1.00 92.38 107 LEU A CA 1
ATOM 852 C C . LEU A 1 107 ? -13.718 -3.193 -1.600 1.00 92.38 107 LEU A C 1
ATOM 854 O O . LEU A 1 107 ? -13.656 -3.626 -2.748 1.00 92.38 107 LEU A O 1
ATOM 858 N N . PRO A 1 108 ? -14.131 -1.929 -1.356 1.00 88.94 108 PRO A N 1
ATOM 859 C CA . PRO A 1 108 ? -14.552 -1.047 -2.444 1.00 88.94 108 PRO A CA 1
ATOM 860 C C . PRO A 1 108 ? -13.434 -0.754 -3.458 1.00 88.94 108 PRO A C 1
ATOM 862 O O . PRO A 1 108 ? -13.701 -0.592 -4.645 1.00 88.94 108 PRO A O 1
ATOM 865 N N . LEU A 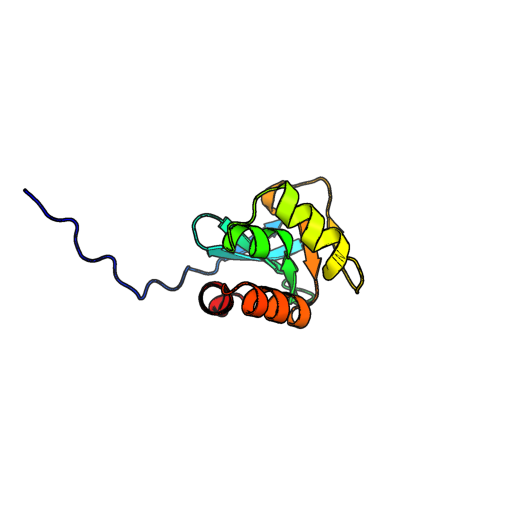1 109 ? -12.180 -0.680 -3.002 1.00 92.44 109 LEU A N 1
ATOM 866 C CA . LEU A 1 109 ? -11.026 -0.356 -3.842 1.00 92.44 109 LEU A CA 1
ATOM 867 C C . LEU A 1 109 ? -10.466 -1.581 -4.582 1.00 92.44 109 LEU A C 1
ATOM 869 O O . LEU A 1 109 ? -9.861 -1.421 -5.646 1.00 92.44 109 LEU A O 1
ATOM 873 N N . ILE A 1 110 ? -10.613 -2.771 -3.990 1.00 87.19 110 ILE A N 1
ATOM 874 C CA . ILE A 1 110 ? -9.949 -4.008 -4.415 1.00 87.19 110 ILE A CA 1
ATOM 875 C C . ILE A 1 110 ? -10.486 -4.501 -5.751 1.00 87.19 110 ILE A C 1
ATOM 877 O O . ILE A 1 110 ? -11.615 -5.011 -5.876 1.00 87.19 110 ILE A O 1
#

Nearest PDB structures (foldseek):
  1mb1-assembly1_A  TM=9.891E-01  e=2.219E-11  Saccharomyces cerevisiae
  4ux5-assembly1_B  TM=9.770E-01  e=1.166E-11  Pyricularia oryzae
  1l3g-assembly1_A  TM=7.899E-01  e=2.292E-07  Saccharomyces cerevisiae
  7kfq-assembly1_A  TM=4.729E-01  e=1.039E+00  Variovorax paradoxus
  3g3z-assembly1_B  TM=4.273E-01  e=3.990E+00  Neisseria meningitidis serogroup B

Secondary structure (DSSP, 8-state):
--PPPP--TT-PPPEEEEEETTEEEEEEEETTEEEEEETTT--EEHHHHHHHTT--HHHHHHHIIIIITTSS-EEE-SSSTTT-EEEE-HHHHHHHHHHTT-HHHHTTT-

Foldseek 3Di:
DDDPDPDPPPPLFDWDWDAFPNWIWIWGQAPNFIWIATPPQRWTFLLSLVVSLVDDPVRSVVCCVPPPVVDDWDADDDGDVSPGHIIDHPVVSCVSCVVSVNNVSCVVRD